Protein AF-A0AAE4SZ89-F1 (afdb_monomer)

Secondary structure (DSSP, 8-state):
--PPPP--TT--SS-SSS----SEE-----TTGGGTEEEEEEEEETTTEEPPPEETT--EE-SSS-PPEEEEEEEEEE-

Organism: NCBI:txid1358

Nearest PDB structures (foldseek):
  6h04-assembly1_A  TM=3.254E-01  e=4.737E+00  Homo sapiens
  1du3-assembly2_J  TM=1.718E-01  e=9.381E+00  Homo sapiens

Structure (mmCIF, N/CA/C/O backbone):
data_AF-A0AAE4SZ89-F1
#
_entry.id   AF-A0AAE4SZ89-F1
#
loop_
_atom_site.group_PDB
_atom_site.id
_atom_site.type_symbol
_atom_site.label_atom_id
_atom_site.label_alt_id
_atom_site.label_comp_id
_atom_site.label_asym_id
_atom_site.label_entity_id
_atom_site.label_seq_id
_atom_site.pdbx_PDB_ins_code
_atom_site.Cartn_x
_atom_site.Cartn_y
_atom_site.Cartn_z
_atom_site.occupancy
_atom_site.B_iso_or_equiv
_atom_site.auth_seq_id
_atom_site.auth_comp_id
_atom_site.auth_asym_id
_atom_site.auth_atom_id
_atom_site.pdbx_PDB_model_num
ATOM 1 N N . ILE A 1 1 ? -5.244 -9.785 13.018 1.00 85.25 1 ILE A N 1
ATOM 2 C CA . ILE A 1 1 ? -4.126 -10.646 12.555 1.00 85.25 1 ILE A CA 1
ATOM 3 C C . ILE A 1 1 ? -2.927 -9.758 12.247 1.00 85.25 1 ILE A C 1
ATOM 5 O O . ILE A 1 1 ? -3.149 -8.595 11.937 1.00 85.25 1 ILE A O 1
ATOM 9 N N . GLY A 1 2 ? -1.700 -10.257 12.414 1.00 93.31 2 GLY A N 1
ATOM 10 C CA . GLY A 1 2 ? -0.486 -9.489 12.111 1.00 93.31 2 GLY A CA 1
ATOM 11 C C . GLY A 1 2 ? -0.198 -9.406 10.610 1.00 93.31 2 GLY A C 1
ATOM 12 O O . GLY A 1 2 ? -1.056 -9.723 9.785 1.00 93.31 2 GLY A O 1
ATOM 13 N N . TRP A 1 3 ? 1.030 -9.013 10.267 1.00 96.19 3 TRP A N 1
ATOM 14 C CA . TRP A 1 3 ? 1.511 -9.020 8.886 1.00 96.19 3 TRP A CA 1
ATOM 15 C C . TRP A 1 3 ? 1.364 -10.405 8.246 1.00 96.19 3 TRP A C 1
ATOM 17 O O . TRP A 1 3 ? 1.732 -11.418 8.841 1.00 96.19 3 TRP A O 1
ATOM 27 N N . GLN A 1 4 ? 0.839 -10.427 7.023 1.00 96.38 4 GLN A N 1
ATOM 28 C CA . GLN A 1 4 ? 0.798 -11.615 6.175 1.00 96.38 4 GLN A CA 1
ATOM 29 C C . GLN A 1 4 ? 2.049 -11.677 5.286 1.00 96.38 4 GLN A C 1
ATOM 31 O O . GLN A 1 4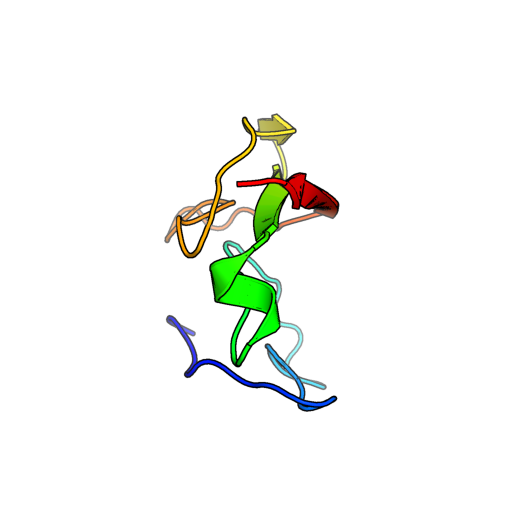 ? 2.763 -10.683 5.132 1.00 96.38 4 GLN A O 1
ATOM 36 N N . LEU A 1 5 ? 2.318 -12.847 4.702 1.00 96.56 5 LEU A N 1
ATOM 37 C CA . LEU A 1 5 ? 3.382 -12.998 3.709 1.00 96.56 5 LEU A CA 1
ATOM 38 C C . LEU A 1 5 ? 3.063 -12.182 2.442 1.00 96.56 5 LEU A C 1
ATOM 40 O O . LEU A 1 5 ? 1.887 -12.026 2.105 1.00 96.56 5 LEU A O 1
ATOM 44 N N . PRO A 1 6 ? 4.084 -11.666 1.732 1.00 95.94 6 PRO A N 1
ATOM 45 C CA . PRO A 1 6 ? 3.870 -11.001 0.455 1.00 95.94 6 PRO A CA 1
ATOM 46 C C . PRO A 1 6 ? 3.295 -11.984 -0.568 1.00 95.94 6 PRO A C 1
ATOM 48 O O . PRO A 1 6 ? 3.689 -13.149 -0.617 1.00 95.94 6 PRO A O 1
ATOM 51 N N . VAL A 1 7 ? 2.396 -11.483 -1.407 1.00 97.25 7 VAL A N 1
ATOM 52 C CA . VAL A 1 7 ? 1.773 -12.223 -2.507 1.00 97.25 7 VAL A CA 1
ATOM 53 C C . VAL A 1 7 ? 2.006 -11.487 -3.827 1.00 97.25 7 VAL A C 1
ATOM 55 O O . VAL A 1 7 ? 2.242 -10.277 -3.830 1.00 97.25 7 VAL A O 1
ATOM 58 N N . SER A 1 8 ? 1.943 -12.206 -4.946 1.00 94.94 8 SER A N 1
ATOM 59 C CA . SER A 1 8 ? 2.100 -11.656 -6.298 1.00 94.94 8 SER A CA 1
ATOM 60 C C . SER A 1 8 ? 1.078 -12.257 -7.268 1.00 94.94 8 SER A C 1
ATOM 62 O O . SER A 1 8 ? 0.336 -13.173 -6.917 1.00 94.94 8 SER A O 1
ATOM 64 N N . ASP A 1 9 ? 1.028 -11.727 -8.491 1.00 92.06 9 ASP A N 1
ATOM 65 C CA . ASP A 1 9 ? 0.414 -12.389 -9.653 1.00 92.06 9 ASP A CA 1
ATOM 66 C C . ASP A 1 9 ? -1.060 -12.798 -9.471 1.00 92.06 9 ASP A C 1
ATOM 68 O O . ASP A 1 9 ? -1.463 -13.926 -9.746 1.00 92.06 9 ASP A O 1
ATOM 72 N N . GLY A 1 10 ? -1.886 -11.859 -8.998 1.00 92.25 10 GLY A N 1
ATOM 73 C CA . GLY A 1 10 ? -3.336 -12.051 -8.855 1.00 92.25 10 GLY A CA 1
ATOM 74 C C . GLY A 1 10 ? -3.765 -12.817 -7.600 1.00 92.25 10 GLY A C 1
ATOM 75 O O . GLY A 1 10 ? -4.960 -13.017 -7.385 1.00 92.25 10 GLY A O 1
ATOM 76 N N . GLN A 1 11 ? -2.820 -13.217 -6.748 1.00 97.06 11 GLN A N 1
ATOM 77 C CA . GLN A 1 11 ? -3.126 -13.768 -5.430 1.00 97.06 11 GLN A CA 1
ATOM 78 C C . GLN A 1 11 ? -3.730 -12.710 -4.490 1.00 97.06 11 GLN A C 1
ATOM 80 O O . GLN A 1 11 ? -3.504 -11.506 -4.629 1.00 97.06 11 GLN A O 1
ATOM 85 N N . ILE A 1 12 ? -4.495 -13.170 -3.497 1.00 95.50 12 ILE A N 1
ATOM 86 C CA . ILE A 1 12 ? -5.184 -12.301 -2.536 1.00 95.50 12 ILE A CA 1
ATOM 87 C C . ILE A 1 12 ? -4.214 -11.839 -1.445 1.00 95.50 12 ILE A C 1
ATOM 89 O O . ILE A 1 12 ? -3.673 -12.659 -0.708 1.00 95.50 12 ILE A O 1
ATOM 93 N N . SER A 1 13 ? -4.062 -10.520 -1.299 1.00 94.75 13 SER A N 1
ATOM 94 C CA . SER A 1 13 ? -3.428 -9.884 -0.137 1.00 94.75 13 SER A CA 1
ATOM 95 C C . SER A 1 13 ? -4.515 -9.460 0.851 1.00 94.75 13 SER A C 1
ATOM 97 O O . SER A 1 13 ? -5.280 -8.536 0.570 1.00 94.75 13 SER A O 1
ATOM 99 N N . GLY A 1 14 ? -4.640 -10.166 1.978 1.00 94.56 14 GLY A N 1
ATOM 100 C CA . GLY A 1 14 ? -5.713 -9.971 2.956 1.00 94.56 14 GLY A CA 1
ATOM 101 C C . GLY A 1 14 ? -6.513 -11.246 3.220 1.00 94.56 14 GLY A C 1
ATOM 102 O O . GLY A 1 14 ? -5.990 -12.355 3.186 1.00 94.56 14 GLY A O 1
ATOM 103 N N . THR A 1 15 ? -7.794 -11.102 3.553 1.00 95.00 15 THR A N 1
ATOM 104 C CA . THR A 1 15 ? -8.670 -12.237 3.882 1.00 95.00 15 THR A CA 1
ATOM 105 C C . THR A 1 15 ? -10.035 -12.078 3.236 1.00 95.00 15 THR A C 1
ATOM 107 O O . THR A 1 15 ? -10.592 -10.984 3.259 1.00 95.00 15 THR A O 1
ATOM 110 N N . ILE A 1 16 ? -10.623 -13.174 2.763 1.00 95.19 16 ILE A N 1
ATOM 111 C CA . ILE A 1 16 ? -12.017 -13.213 2.299 1.00 95.19 16 ILE A CA 1
ATOM 112 C C . ILE A 1 16 ? -12.902 -13.783 3.412 1.00 95.19 16 ILE A C 1
ATOM 114 O O . ILE A 1 16 ? -12.489 -14.698 4.117 1.00 95.19 16 ILE A O 1
ATOM 118 N N . GLY A 1 17 ? -14.099 -13.219 3.605 1.00 96.44 17 GLY A N 1
ATOM 119 C CA . GLY A 1 17 ? -15.131 -13.759 4.506 1.00 96.44 17 GLY A CA 1
ATOM 120 C C . GLY A 1 17 ? -14.874 -13.606 6.010 1.00 96.44 17 GLY A C 1
ATOM 121 O O . GLY A 1 17 ? -15.716 -13.992 6.809 1.00 96.44 17 GLY A O 1
ATOM 122 N N . ASN A 1 18 ? -13.745 -13.017 6.413 1.00 96.12 18 ASN A N 1
ATOM 123 C CA . ASN A 1 18 ? -13.353 -12.915 7.824 1.00 96.12 18 ASN A CA 1
ATOM 124 C C . ASN A 1 18 ? -13.777 -11.599 8.504 1.00 96.12 18 ASN A C 1
ATOM 126 O O . ASN A 1 18 ? -13.485 -11.405 9.680 1.00 96.12 18 ASN A O 1
ATOM 130 N N . ASN A 1 19 ? -14.435 -10.684 7.781 1.00 95.25 19 ASN A N 1
ATOM 131 C CA . ASN A 1 19 ? -14.838 -9.361 8.284 1.00 95.25 19 ASN A CA 1
ATOM 132 C C . ASN A 1 19 ? -13.681 -8.558 8.931 1.00 95.25 19 ASN A C 1
ATOM 134 O O . ASN A 1 19 ? -13.870 -7.814 9.894 1.00 95.25 19 ASN A O 1
ATOM 138 N N . LEU A 1 20 ? -12.459 -8.737 8.420 1.00 95.81 20 LEU A N 1
ATOM 139 C CA . LEU A 1 20 ? -11.269 -8.008 8.857 1.00 95.81 20 LEU A CA 1
ATOM 140 C C . LEU A 1 20 ? -10.985 -6.842 7.906 1.00 95.81 20 LEU A C 1
ATOM 142 O O . LEU A 1 20 ? -11.155 -6.965 6.695 1.00 95.81 20 LEU A O 1
ATOM 146 N N . ARG A 1 21 ? -10.515 -5.725 8.468 1.00 96.38 21 ARG A N 1
ATOM 147 C CA . ARG A 1 21 ? -10.101 -4.514 7.740 1.00 96.38 21 ARG A CA 1
ATOM 148 C C . ARG A 1 21 ? -8.578 -4.391 7.703 1.00 96.38 21 ARG A C 1
ATOM 150 O O . ARG A 1 21 ? -7.903 -4.902 8.595 1.00 96.38 21 ARG A O 1
ATOM 157 N N . LEU A 1 22 ? -8.049 -3.704 6.693 1.00 97.44 22 LEU A N 1
ATOM 158 C CA . LEU A 1 22 ? -6.623 -3.384 6.602 1.00 97.44 22 LEU A CA 1
ATOM 159 C C . LEU A 1 22 ? -6.302 -2.160 7.463 1.00 97.44 22 LEU A C 1
ATOM 161 O O . LEU A 1 22 ? -7.043 -1.184 7.413 1.00 97.44 22 LEU A O 1
ATOM 165 N N . GLU A 1 23 ? -5.196 -2.197 8.207 1.00 98.12 23 GLU A N 1
ATOM 166 C CA . GLU A 1 23 ? -4.651 -1.018 8.911 1.00 98.12 23 GLU A CA 1
ATOM 167 C C . GLU A 1 23 ? -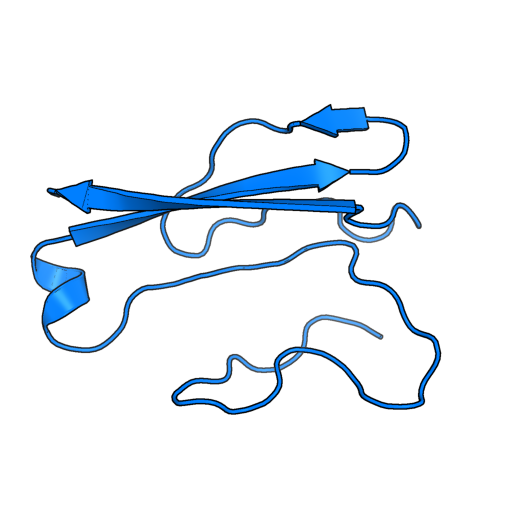3.416 -0.444 8.213 1.00 98.12 23 GLU A C 1
ATOM 169 O O . GLU A 1 23 ? -3.198 0.766 8.220 1.00 98.12 23 GLU A O 1
ATOM 174 N N . ALA A 1 24 ? -2.616 -1.320 7.604 1.00 98.19 24 ALA A N 1
ATOM 175 C CA . ALA A 1 24 ? -1.377 -0.982 6.929 1.00 98.19 24 ALA A CA 1
ATOM 176 C C . ALA A 1 24 ? -1.111 -1.928 5.757 1.00 98.19 24 ALA A C 1
ATOM 178 O O . ALA A 1 24 ? -1.568 -3.073 5.740 1.00 98.19 24 ALA A O 1
ATOM 179 N N . LEU A 1 25 ? -0.326 -1.449 4.795 1.00 98.31 25 LEU A N 1
ATOM 180 C CA . LEU A 1 25 ? 0.128 -2.220 3.645 1.00 98.31 25 LEU A CA 1
ATOM 181 C C . LEU A 1 25 ? 1.565 -1.862 3.255 1.00 98.31 25 LEU A C 1
ATOM 183 O O . LEU A 1 25 ? 2.101 -0.816 3.629 1.00 98.31 25 LEU A O 1
ATOM 187 N N . LYS A 1 26 ? 2.178 -2.756 2.481 1.00 98.44 26 LYS A N 1
ATOM 188 C CA . LYS A 1 26 ? 3.464 -2.561 1.809 1.00 98.44 26 LYS A CA 1
ATOM 189 C C . LYS A 1 26 ? 3.331 -3.025 0.368 1.00 98.44 26 LYS A C 1
ATOM 191 O O . LYS A 1 26 ? 2.713 -4.059 0.124 1.00 98.44 26 LYS A O 1
ATOM 196 N N . ILE A 1 27 ? 3.947 -2.303 -0.559 1.00 98.00 27 ILE A N 1
ATOM 197 C CA . ILE A 1 27 ? 3.966 -2.655 -1.979 1.00 98.00 27 ILE A CA 1
ATOM 198 C C . ILE A 1 27 ? 5.398 -2.538 -2.485 1.00 98.00 27 ILE A C 1
ATOM 200 O O . ILE A 1 27 ? 6.104 -1.585 -2.170 1.00 98.00 27 ILE A O 1
ATOM 204 N N . ASN A 1 28 ? 5.824 -3.524 -3.268 1.00 97.12 28 ASN A N 1
ATOM 205 C CA . ASN A 1 28 ? 7.109 -3.519 -3.952 1.00 97.12 28 ASN A CA 1
ATOM 206 C C . ASN A 1 28 ? 6.896 -3.916 -5.409 1.00 97.12 28 ASN A C 1
ATOM 208 O O . ASN A 1 28 ? 6.096 -4.808 -5.693 1.00 97.12 28 ASN A O 1
ATOM 212 N N . LEU A 1 29 ? 7.658 -3.308 -6.316 1.00 96.75 29 LEU A N 1
ATOM 213 C CA . LEU A 1 29 ? 7.846 -3.868 -7.651 1.00 96.75 29 LEU A CA 1
ATOM 214 C C . LEU A 1 29 ? 8.841 -5.029 -7.574 1.00 96.75 29 LEU A C 1
ATOM 216 O O . LEU A 1 29 ? 9.842 -4.961 -6.860 1.00 96.75 29 LEU A O 1
ATOM 220 N N . THR A 1 30 ? 8.597 -6.080 -8.347 1.00 94.31 30 THR A N 1
ATOM 221 C CA . THR A 1 30 ? 9.475 -7.254 -8.447 1.00 94.31 30 THR A CA 1
ATOM 222 C C . THR A 1 30 ? 9.946 -7.457 -9.890 1.00 94.31 30 THR A C 1
ATOM 224 O O . THR A 1 30 ? 9.548 -6.731 -10.800 1.00 94.31 30 THR A O 1
ATOM 227 N N . GLY A 1 31 ? 10.837 -8.424 -10.121 1.00 94.69 31 GLY A N 1
ATOM 228 C CA . GLY A 1 31 ? 11.319 -8.750 -11.466 1.00 94.69 31 GLY A CA 1
ATOM 229 C C . GLY A 1 31 ? 12.156 -7.638 -12.109 1.00 94.69 31 GLY A C 1
ATOM 230 O O . GLY A 1 31 ? 12.836 -6.875 -11.430 1.00 94.69 31 GLY A O 1
ATOM 231 N N . ASN A 1 32 ? 12.148 -7.560 -13.442 1.00 96.12 32 ASN A N 1
ATOM 232 C CA . ASN A 1 32 ? 12.981 -6.593 -14.165 1.00 96.12 32 ASN A CA 1
ATOM 233 C C . ASN A 1 32 ? 12.468 -5.150 -14.065 1.00 96.12 32 ASN A C 1
ATOM 235 O O . ASN A 1 32 ? 13.278 -4.230 -14.144 1.00 96.12 32 ASN A O 1
ATOM 239 N N . ILE A 1 33 ? 11.163 -4.932 -13.866 1.00 94.81 33 ILE A N 1
ATOM 240 C CA . ILE A 1 33 ? 10.597 -3.575 -13.808 1.00 94.81 33 ILE A CA 1
ATOM 241 C C . ILE A 1 33 ? 11.112 -2.792 -12.590 1.00 94.81 33 ILE A C 1
ATOM 243 O O . ILE A 1 33 ? 11.356 -1.593 -12.695 1.00 94.81 33 ILE A O 1
ATOM 247 N N . SER A 1 34 ? 11.400 -3.470 -11.473 1.00 96.62 34 SER A N 1
ATOM 248 C CA . SER A 1 34 ? 11.936 -2.833 -10.262 1.00 96.62 34 SER A CA 1
ATOM 249 C C . SER A 1 34 ? 13.357 -2.278 -10.419 1.00 96.62 34 SER A C 1
ATOM 251 O O . SER A 1 34 ? 13.812 -1.514 -9.567 1.00 96.62 34 SER A O 1
ATOM 253 N N . LYS A 1 35 ? 14.069 -2.626 -11.500 1.00 97.31 35 LYS A N 1
ATOM 254 C CA . LYS A 1 35 ? 15.383 -2.048 -11.827 1.00 97.31 35 LYS A CA 1
ATOM 255 C C . LYS A 1 35 ? 15.277 -0.629 -12.385 1.00 97.31 35 LYS A C 1
ATOM 257 O O . LYS A 1 35 ? 16.220 0.136 -12.234 1.00 97.31 35 LYS A O 1
ATOM 262 N N . TYR A 1 36 ? 14.155 -0.300 -13.024 1.00 98.00 36 TYR A N 1
ATOM 263 C CA . TYR A 1 36 ? 13.976 0.949 -13.775 1.00 98.00 36 TYR A CA 1
ATOM 264 C C . TYR A 1 36 ? 12.917 1.871 -13.167 1.00 98.00 36 TYR A C 1
ATOM 266 O O . TYR A 1 36 ? 12.910 3.067 -13.443 1.00 98.00 36 TYR A O 1
ATOM 274 N N . PHE A 1 37 ? 12.027 1.321 -12.341 1.00 98.38 37 PHE A N 1
ATOM 275 C CA . PHE A 1 37 ? 10.917 2.051 -11.747 1.00 98.38 37 PHE A CA 1
ATOM 276 C C . PHE A 1 37 ? 10.826 1.807 -10.242 1.00 98.38 37 PHE A C 1
ATOM 278 O O . PHE A 1 37 ? 11.267 0.771 -9.731 1.00 98.38 37 PHE A O 1
ATOM 285 N N . SER A 1 38 ? 10.214 2.764 -9.555 1.00 98.12 38 SER A N 1
ATOM 286 C CA . SER A 1 38 ? 9.779 2.679 -8.162 1.00 98.12 38 SER A CA 1
ATOM 287 C C . SER A 1 38 ? 8.258 2.707 -8.092 1.00 98.12 38 SER A C 1
ATOM 289 O O . SER A 1 38 ? 7.586 3.232 -8.985 1.00 98.12 38 SER A O 1
ATOM 291 N N . ILE A 1 39 ? 7.712 2.149 -7.014 1.00 98.31 39 ILE A N 1
ATOM 292 C CA . ILE A 1 39 ? 6.294 2.281 -6.683 1.00 98.31 39 ILE A CA 1
ATOM 293 C C . ILE A 1 39 ? 6.138 3.204 -5.483 1.00 98.31 39 ILE A C 1
ATOM 295 O O . ILE A 1 39 ? 6.683 2.945 -4.412 1.00 98.31 39 ILE A O 1
ATOM 299 N N . SER A 1 40 ? 5.387 4.285 -5.676 1.00 98.44 40 SER A N 1
ATOM 300 C CA . SER A 1 40 ? 5.038 5.238 -4.631 1.00 98.44 40 SER A CA 1
ATOM 301 C C . SER A 1 40 ? 3.551 5.122 -4.326 1.00 98.44 40 SER A C 1
ATOM 303 O O . SER A 1 40 ? 2.723 5.038 -5.233 1.00 98.44 40 SER A O 1
ATOM 305 N N . TYR A 1 41 ? 3.201 5.057 -3.049 1.00 98.75 41 TYR A N 1
ATOM 306 C CA . TYR A 1 41 ? 1.826 4.846 -2.616 1.00 98.75 41 TYR A CA 1
ATOM 307 C C . TYR A 1 41 ? 1.541 5.527 -1.283 1.00 98.75 41 TYR A C 1
ATOM 309 O O . TYR A 1 41 ? 2.445 5.769 -0.485 1.00 98.75 41 TYR A O 1
ATOM 317 N N . ARG A 1 42 ? 0.267 5.830 -1.040 1.00 98.81 42 ARG A N 1
ATOM 318 C CA . ARG A 1 42 ? -0.226 6.325 0.248 1.00 98.81 42 ARG A CA 1
ATOM 319 C C . ARG A 1 42 ? -1.592 5.747 0.578 1.00 98.81 42 ARG A C 1
ATOM 321 O O . ARG A 1 42 ? -2.369 5.421 -0.319 1.00 98.81 42 ARG A O 1
ATOM 328 N N . ALA A 1 43 ? -1.886 5.666 1.867 1.00 98.81 43 ALA A N 1
ATOM 329 C CA . ALA A 1 43 ? -3.178 5.281 2.397 1.00 98.81 43 ALA A CA 1
ATOM 330 C C . ALA A 1 43 ? -3.930 6.513 2.917 1.00 98.81 43 ALA A C 1
ATOM 332 O O . ALA A 1 43 ? -3.341 7.415 3.516 1.00 98.81 43 ALA A O 1
ATOM 333 N N . HIS A 1 44 ? -5.243 6.527 2.707 1.00 98.81 44 HIS A N 1
ATOM 334 C CA . HIS A 1 44 ? -6.162 7.340 3.488 1.00 98.81 44 HIS A CA 1
ATOM 335 C C . HIS A 1 44 ? -6.587 6.519 4.700 1.00 98.81 44 HIS A C 1
ATOM 337 O O . HIS A 1 44 ? -7.219 5.471 4.535 1.00 98.81 44 HIS A O 1
ATOM 343 N N . VAL A 1 45 ? -6.226 6.960 5.900 1.00 98.81 45 VAL A N 1
ATOM 344 C CA . VAL A 1 45 ? -6.518 6.243 7.144 1.00 98.81 45 VAL A CA 1
ATOM 345 C C . VAL A 1 45 ? -7.665 6.927 7.877 1.00 98.81 45 VAL A C 1
ATOM 347 O O . VAL A 1 45 ? -7.709 8.153 7.979 1.00 98.81 45 VAL A O 1
ATOM 350 N N . GLU A 1 46 ? -8.578 6.128 8.421 1.00 98.75 46 GLU A N 1
ATOM 351 C CA . GLU A 1 46 ? -9.677 6.591 9.266 1.00 98.75 46 GLU A CA 1
ATOM 352 C C . GLU A 1 46 ? -9.184 7.581 10.336 1.00 98.75 46 GLU A C 1
ATOM 354 O O . GLU A 1 46 ? -8.209 7.320 11.042 1.00 98.75 46 GLU A O 1
ATOM 359 N N . ASN A 1 47 ? -9.883 8.712 10.469 1.00 98.44 47 ASN A N 1
ATOM 360 C CA . ASN A 1 47 ? -9.587 9.799 11.415 1.00 98.44 47 ASN A CA 1
ATOM 361 C C . ASN A 1 47 ? -8.213 10.487 11.251 1.00 98.44 47 ASN A C 1
ATOM 363 O O . ASN A 1 47 ? -7.889 11.367 12.046 1.00 98.44 47 ASN A O 1
ATOM 367 N N . ILE A 1 48 ? -7.415 10.125 10.242 1.00 98.50 48 ILE A N 1
ATOM 368 C CA . ILE A 1 48 ? -6.115 10.747 9.935 1.00 98.50 48 ILE A CA 1
ATOM 369 C C . ILE A 1 48 ? -6.165 11.446 8.573 1.00 98.50 48 ILE A C 1
ATOM 371 O O . ILE A 1 48 ? -5.653 12.553 8.424 1.00 98.50 48 ILE A O 1
ATOM 375 N N . GLY A 1 49 ? -6.817 10.828 7.591 1.00 98.69 49 GLY A N 1
ATOM 376 C CA . GLY A 1 49 ? -6.838 11.295 6.214 1.00 98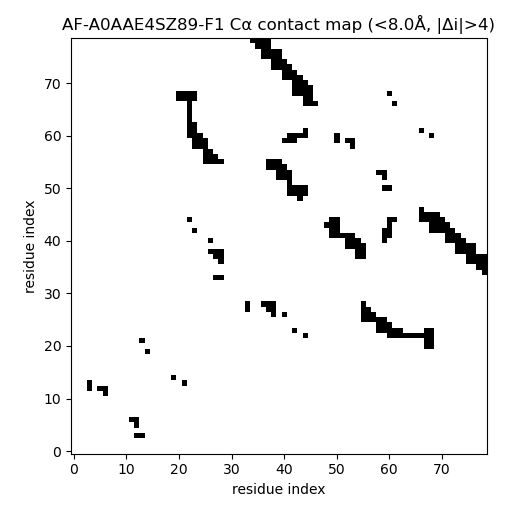.69 49 GLY A CA 1
ATOM 377 C C . GLY A 1 49 ? -5.700 10.709 5.381 1.00 98.69 49 GLY A C 1
ATOM 378 O O . GLY A 1 49 ? -5.160 9.647 5.697 1.00 98.69 49 GLY A O 1
ATOM 379 N N . TRP A 1 50 ? -5.348 11.395 4.293 1.00 98.88 50 TRP A N 1
ATOM 380 C CA . TRP A 1 50 ? -4.225 11.009 3.440 1.00 98.88 50 TRP A CA 1
ATOM 381 C C . TRP A 1 50 ? -2.892 11.187 4.161 1.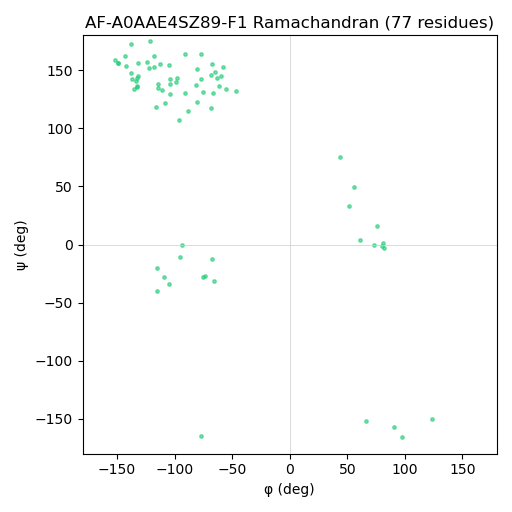00 98.88 50 TRP A C 1
ATOM 383 O O . TRP A 1 50 ? -2.488 12.307 4.473 1.00 98.88 50 TRP A O 1
ATOM 393 N N . GLU A 1 51 ? -2.178 10.085 4.353 1.00 98.62 51 GLU A N 1
ATOM 394 C CA . GLU A 1 51 ? -0.794 10.116 4.816 1.00 98.62 51 GLU A CA 1
ATOM 395 C C . GLU A 1 51 ? 0.170 10.502 3.673 1.00 98.62 51 GLU A C 1
ATOM 397 O O . GLU A 1 51 ? -0.200 10.465 2.491 1.00 98.62 51 GLU A O 1
ATOM 402 N N . PRO A 1 52 ? 1.421 10.892 3.985 1.00 98.62 52 PRO A N 1
ATOM 403 C CA . PRO A 1 52 ? 2.441 11.123 2.969 1.00 98.62 52 PRO A CA 1
ATOM 404 C C . PRO A 1 52 ? 2.695 9.886 2.101 1.00 98.62 52 PRO A C 1
ATOM 406 O O . PRO A 1 52 ? 2.550 8.747 2.547 1.00 98.62 52 PRO A O 1
ATOM 409 N N . PHE A 1 53 ? 3.132 10.119 0.863 1.00 98.62 53 PHE A N 1
ATOM 410 C CA . PHE A 1 53 ? 3.610 9.046 -0.001 1.00 98.62 53 PHE A CA 1
ATOM 411 C C . PHE A 1 53 ? 4.823 8.351 0.609 1.00 98.62 53 PHE A C 1
ATOM 413 O O . PHE A 1 53 ? 5.763 8.991 1.082 1.00 98.62 53 PHE A O 1
ATOM 420 N N . VAL A 1 54 ? 4.807 7.029 0.528 1.00 98.69 54 VAL A N 1
ATOM 421 C CA . VAL A 1 54 ? 5.943 6.164 0.817 1.00 98.69 54 VAL A CA 1
ATOM 422 C C . VAL A 1 54 ? 6.319 5.396 -0.444 1.00 98.69 54 VAL A C 1
ATOM 424 O O . VAL A 1 54 ? 5.530 5.312 -1.385 1.00 98.69 54 VAL A O 1
ATOM 427 N N . THR A 1 55 ? 7.528 4.847 -0.476 1.00 98.31 55 THR A N 1
ATOM 428 C CA . THR A 1 55 ? 8.083 4.211 -1.676 1.00 98.31 55 THR A CA 1
ATOM 429 C C . THR A 1 55 ? 8.667 2.850 -1.323 1.00 98.31 55 THR A C 1
ATOM 431 O O . THR A 1 55 ? 9.199 2.685 -0.229 1.00 98.31 55 THR A O 1
ATOM 434 N N . ASP A 1 56 ? 8.559 1.888 -2.241 1.00 97.75 56 ASP A N 1
ATOM 435 C CA . ASP A 1 56 ? 9.277 0.605 -2.237 1.00 97.75 56 ASP A CA 1
ATOM 436 C C . ASP A 1 56 ? 9.337 -0.102 -0.860 1.00 97.75 56 ASP A C 1
ATOM 438 O O . ASP A 1 56 ? 10.356 -0.127 -0.167 1.00 97.75 56 ASP A O 1
ATOM 442 N N . GLY A 1 57 ? 8.219 -0.705 -0.447 1.00 97.69 57 GLY A N 1
ATOM 443 C CA . GLY A 1 57 ? 8.161 -1.600 0.714 1.00 97.69 57 GLY A CA 1
ATOM 444 C C . GLY A 1 57 ? 8.087 -0.916 2.080 1.00 97.69 57 GLY A C 1
ATOM 445 O O . GLY A 1 57 ? 7.971 -1.604 3.103 1.00 97.69 57 GLY A O 1
ATOM 446 N N . ILE A 1 58 ? 8.101 0.417 2.118 1.00 98.44 58 ILE A N 1
ATOM 447 C CA . ILE A 1 58 ? 7.843 1.199 3.331 1.00 98.44 58 ILE A CA 1
ATOM 448 C C . ILE A 1 58 ? 6.367 1.062 3.746 1.00 98.44 58 ILE A C 1
ATOM 450 O O . ILE A 1 58 ? 5.470 0.911 2.921 1.00 98.44 58 ILE A O 1
ATOM 454 N N . ILE A 1 59 ? 6.087 1.064 5.047 1.00 98.56 59 ILE A N 1
ATOM 455 C CA . ILE A 1 59 ? 4.713 0.943 5.553 1.00 98.56 59 ILE A CA 1
ATOM 456 C C . ILE A 1 59 ? 3.903 2.182 5.160 1.00 98.56 59 ILE A C 1
ATOM 458 O O . ILE A 1 59 ? 4.334 3.297 5.433 1.00 98.56 59 ILE A O 1
ATOM 462 N N . SER A 1 60 ? 2.718 1.971 4.589 1.00 98.69 60 SER A N 1
ATOM 463 C CA . SER A 1 60 ? 1.665 2.987 4.508 1.00 98.69 60 SER A CA 1
ATOM 464 C C . SER A 1 60 ? 0.473 2.543 5.348 1.00 98.69 60 SER A C 1
ATOM 466 O O . SER A 1 60 ? 0.125 1.359 5.317 1.00 98.69 60 SER A O 1
ATOM 468 N N . GLY A 1 61 ? -0.134 3.457 6.102 1.00 98.56 61 GLY A N 1
ATOM 469 C CA . GLY A 1 61 ? -1.121 3.145 7.125 1.00 98.56 61 GLY A CA 1
ATOM 470 C C . GLY A 1 61 ? -0.525 3.090 8.532 1.00 98.56 61 GLY A C 1
ATOM 471 O O . GLY A 1 61 ? 0.608 3.499 8.793 1.00 98.56 61 GLY A O 1
ATOM 472 N N . THR A 1 62 ? -1.286 2.521 9.464 1.00 98.12 62 THR A N 1
ATOM 473 C CA . TH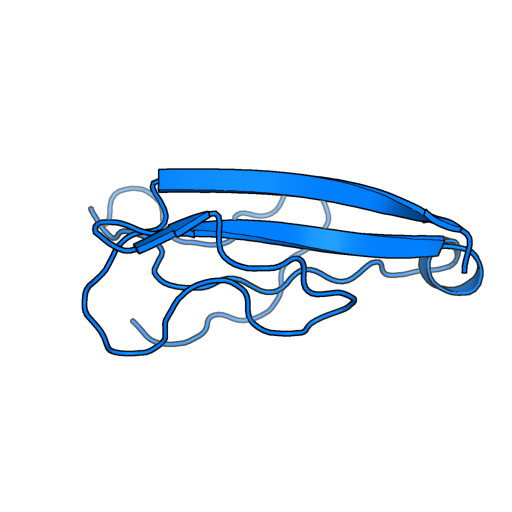R A 1 62 ? -0.912 2.454 10.882 1.00 98.12 62 THR A CA 1
ATOM 474 C C . THR A 1 62 ? -0.764 1.016 11.362 1.00 98.12 62 THR A C 1
ATOM 476 O O . THR A 1 62 ? -1.375 0.099 10.827 1.00 98.12 62 THR A O 1
ATOM 479 N N . VAL A 1 63 ? 0.063 0.798 12.386 1.00 97.50 63 VAL A N 1
ATOM 480 C CA . VAL A 1 63 ? 0.266 -0.532 12.974 1.00 97.50 63 VAL A CA 1
ATOM 481 C C . VAL A 1 63 ? -0.222 -0.521 14.415 1.00 97.50 63 VAL A C 1
ATOM 483 O O . VAL A 1 63 ? 0.309 0.224 15.237 1.00 97.50 63 VAL A O 1
ATOM 486 N N . GLY A 1 64 ? -1.224 -1.351 14.720 1.00 96.38 64 GLY A N 1
ATOM 487 C CA . GLY A 1 64 ? -1.698 -1.569 16.088 1.00 96.38 64 GLY A CA 1
ATOM 488 C C . GLY A 1 64 ? -2.549 -0.431 16.651 1.00 96.38 64 GLY A C 1
ATOM 489 O O . GLY A 1 64 ? -2.733 -0.361 17.864 1.00 96.38 64 GLY A O 1
ATOM 490 N N . LYS A 1 65 ? -3.056 0.466 15.794 1.00 97.19 65 LYS A N 1
ATOM 491 C CA . LYS A 1 65 ? -3.897 1.600 16.214 1.00 97.19 65 LYS A CA 1
ATOM 492 C C . LYS A 1 65 ? -5.400 1.337 16.111 1.00 97.19 65 LYS A C 1
ATOM 494 O O . LYS A 1 65 ? -6.172 2.147 16.611 1.00 97.19 65 LYS A O 1
ATOM 499 N N . GLY A 1 66 ? -5.842 0.254 15.473 1.00 96.88 66 GLY A N 1
ATOM 500 C CA . GLY A 1 66 ? -7.270 -0.017 15.280 1.00 96.88 66 GLY A CA 1
ATOM 501 C C . GLY A 1 66 ? -7.904 0.717 14.093 1.00 96.88 66 GLY A C 1
ATOM 502 O O . GLY A 1 66 ? -9.092 0.499 13.838 1.00 96.88 66 GLY A O 1
ATOM 503 N N . LEU A 1 67 ? -7.159 1.574 13.385 1.00 98.31 67 LEU A N 1
ATOM 504 C CA . LEU A 1 67 ? -7.674 2.466 12.340 1.00 98.31 67 LEU A CA 1
ATOM 505 C C . LEU A 1 67 ? -7.607 1.802 10.966 1.00 98.31 67 LEU A C 1
ATOM 507 O O . LEU A 1 67 ? -6.562 1.280 10.574 1.00 98.31 67 LEU A O 1
ATOM 511 N N . ARG A 1 68 ? -8.718 1.831 10.223 1.00 98.50 68 ARG A N 1
ATOM 512 C CA . ARG A 1 68 ? -8.779 1.219 8.887 1.00 98.50 68 ARG A CA 1
ATOM 513 C C . ARG A 1 68 ? -8.179 2.109 7.801 1.00 98.50 68 ARG A C 1
ATOM 515 O O . ARG A 1 68 ? -8.286 3.330 7.862 1.00 98.50 68 ARG A O 1
ATOM 522 N N . ILE A 1 69 ? -7.660 1.479 6.756 1.00 98.62 69 ILE A N 1
ATOM 523 C CA . ILE A 1 69 ? -7.449 2.107 5.452 1.00 98.62 69 ILE A CA 1
ATOM 524 C C . ILE A 1 69 ? -8.803 2.224 4.742 1.00 98.62 69 ILE A C 1
ATOM 526 O O . ILE A 1 69 ? -9.554 1.252 4.659 1.00 98.62 69 ILE A O 1
ATOM 530 N N . GLU A 1 70 ? -9.101 3.412 4.227 1.00 98.62 70 GLU A N 1
ATOM 531 C CA . GLU A 1 70 ? -10.346 3.747 3.523 1.00 98.62 70 GLU A CA 1
ATOM 532 C C . GLU A 1 70 ? -10.132 3.950 2.020 1.00 98.62 70 GLU A C 1
ATOM 534 O O . GLU A 1 70 ? -11.038 3.703 1.229 1.00 98.62 70 GLU A O 1
ATOM 539 N N . ALA A 1 71 ? -8.927 4.363 1.620 1.00 98.69 71 ALA A N 1
ATOM 540 C CA . ALA A 1 71 ? -8.522 4.489 0.225 1.00 98.69 71 ALA A CA 1
ATOM 541 C C . ALA A 1 71 ? -7.007 4.301 0.081 1.00 98.69 71 ALA A C 1
ATOM 543 O O . ALA A 1 71 ?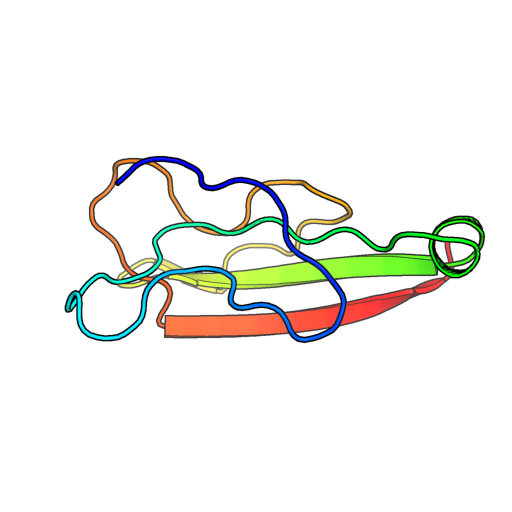 -6.252 4.468 1.040 1.00 98.69 71 ALA A O 1
ATOM 544 N N . ILE A 1 72 ? -6.564 3.957 -1.126 1.00 98.56 72 ILE A N 1
ATOM 545 C CA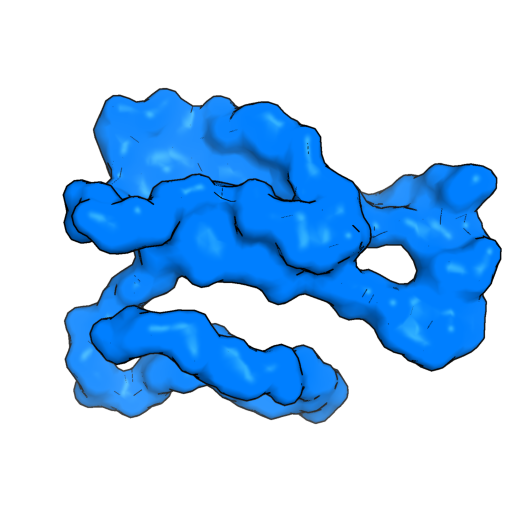 . ILE A 1 72 ? -5.149 3.814 -1.473 1.00 98.56 72 ILE A CA 1
ATOM 546 C C . ILE A 1 72 ? -4.924 4.550 -2.788 1.00 98.56 72 ILE A C 1
ATOM 548 O O . ILE A 1 72 ? -5.703 4.397 -3.727 1.00 98.56 72 ILE A O 1
ATOM 552 N N . GLU A 1 73 ? -3.848 5.320 -2.856 1.00 98.81 73 GLU A N 1
ATOM 553 C CA . GLU A 1 73 ? -3.357 5.923 -4.089 1.00 98.81 73 GLU A CA 1
ATOM 554 C C . GLU A 1 73 ? -1.996 5.322 -4.428 1.00 98.81 73 GLU A C 1
ATOM 556 O O . GLU A 1 73 ? -1.152 5.162 -3.544 1.00 98.81 73 GLU A O 1
ATOM 561 N N . ILE A 1 74 ? -1.801 4.953 -5.695 1.00 98.62 74 ILE A N 1
ATOM 562 C CA . ILE A 1 74 ? -0.614 4.244 -6.177 1.00 98.62 74 ILE A CA 1
ATOM 563 C C . ILE A 1 74 ? -0.157 4.888 -7.481 1.00 98.62 74 ILE A C 1
ATOM 565 O O . ILE A 1 74 ? -0.958 5.098 -8.389 1.00 98.62 74 ILE A O 1
ATOM 569 N N . GLN A 1 75 ? 1.143 5.138 -7.587 1.00 98.31 75 GLN A N 1
ATOM 570 C CA . GLN A 1 75 ? 1.792 5.636 -8.790 1.00 98.31 75 GLN A CA 1
ATOM 571 C C . GLN A 1 75 ? 3.119 4.908 -9.032 1.00 98.31 75 GLN A C 1
ATOM 573 O O . GLN A 1 75 ? 3.816 4.508 -8.096 1.00 98.31 75 GLN A O 1
ATOM 578 N N . ILE A 1 76 ? 3.470 4.744 -10.305 1.00 97.88 76 ILE A N 1
ATOM 579 C CA . ILE A 1 76 ? 4.769 4.222 -10.733 1.00 97.88 76 ILE A CA 1
ATOM 580 C C . ILE A 1 76 ? 5.595 5.400 -11.235 1.00 97.88 76 ILE A C 1
ATOM 582 O O . ILE A 1 76 ? 5.126 6.177 -12.067 1.00 97.88 76 ILE A O 1
ATOM 586 N N . THR A 1 77 ? 6.823 5.520 -10.745 1.00 96.06 77 THR A N 1
ATOM 587 C CA . THR A 1 77 ? 7.753 6.582 -11.138 1.00 96.06 77 THR A CA 1
ATOM 588 C C . THR A 1 77 ? 9.029 5.978 -11.700 1.00 96.06 77 THR A C 1
ATOM 590 O O . THR A 1 77 ? 9.415 4.869 -11.329 1.00 96.06 77 THR A O 1
ATOM 593 N N . LEU A 1 78 ? 9.703 6.705 -12.593 1.00 96.19 78 LEU A N 1
ATOM 594 C CA . LEU A 1 78 ? 11.081 6.373 -12.955 1.00 96.19 78 LEU A CA 1
ATOM 595 C C . LEU A 1 78 ? 11.965 6.437 -11.704 1.00 96.19 78 LEU A C 1
ATOM 597 O O . LEU A 1 78 ? 11.711 7.250 -10.810 1.00 96.19 78 LEU A O 1
ATOM 601 N N . LYS A 1 79 ? 12.957 5.550 -11.651 1.00 90.69 79 LYS A N 1
ATOM 602 C CA . LYS A 1 79 ? 14.056 5.645 -10.687 1.00 90.69 79 LYS A CA 1
ATOM 603 C C . LYS A 1 79 ? 15.100 6.658 -11.128 1.00 90.69 79 LYS A C 1
ATOM 605 O O . LYS A 1 79 ? 15.293 6.803 -12.356 1.00 90.69 79 LYS A O 1
#

Solvent-accessible surface area (backbone atoms only — not comparable to full-atom values): 5066 Å² total; per-residue (Å²): 133,78,91,75,81,92,69,62,97,89,54,81,85,82,75,82,93,70,90,72,79,53,30,54,50,65,54,67,65,63,79,75,59,40,79,57,34,43,38,38,33,25,25,24,28,59,100,72,40,74,52,77,75,34,52,62,55,44,77,30,60,47,83,92,72,86,42,38,53,79,46,77,49,79,47,78,41,77,107

Mean predicted aligned error: 2.33 Å

Radius of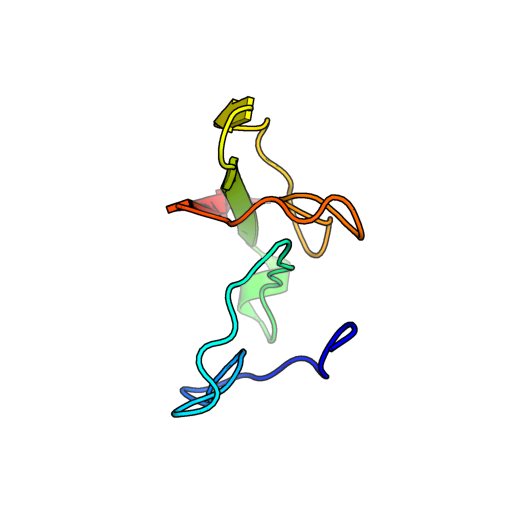 gyration: 13.19 Å; Cα contacts (8 Å, |Δi|>4): 135; chains: 1; bounding box: 30×25×30 Å

InterPro domains:
  IPR006637 Clostridial hydrophobic repeat [PF07538] (1-31)
  IPR006637 Clostridial hydrophobic repeat [PF07538] (44-77)
  IPR006637 Clostridial hydrophobic repeat [SM00728] (1-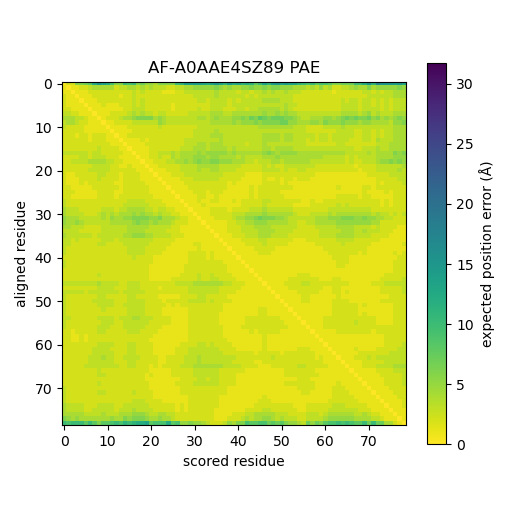42)
  IPR006637 Clostridial hydrophobic repeat [SM00728] (43-79)

pLDDT: mean 97.01, std 2.21, range [85.25, 98.88]

Sequence (79 aa):
IGWQLPVSDGQISGTIGNNLRLEALKINLTGNISKYFSISYRAHVENIGWEPFVTDGIISGTVGKGLRIEAIEIQITLK

Foldseek 3Di:
DDDDDDDDDPDDDDDPPPPDADQKDFDADDDPVNVWKKKWKEFQKPPPGTDDIDIHGDIHGDDPPPIGGPDMDMDIGTD